Protein AF-A0AAE9HUV1-F1 (afdb_monomer)

Foldseek 3Di:
DPDQQWEWEWEDDPFKIWIDTGHLVVLVVCLVVLHFCSVVTDIDTDPDPVVVVVVVVVSLVVCQVRVHWYKYFYDAPDSVLRSLLSVLVSVVSVVLVVLDADPPVVLVVLLVSCVVSVIQTCGNLVCCVDSRNVNSCSSPVVVVVCSVPPDDDD

Organism: NCBI:txid1121352

Structure (mmCIF, N/CA/C/O backbone):
data_AF-A0AAE9HUV1-F1
#
_entry.id   AF-A0AAE9HUV1-F1
#
loop_
_atom_site.group_PDB
_atom_site.id
_atom_site.type_symbol
_atom_site.label_atom_id
_atom_site.label_alt_id
_atom_site.label_comp_id
_atom_site.label_asym_id
_atom_site.label_entity_id
_atom_site.label_seq_id
_atom_site.pdbx_PDB_ins_code
_atom_site.Cartn_x
_atom_site.Cartn_y
_atom_site.Cartn_z
_atom_site.occupancy
_atom_site.B_iso_or_equiv
_atom_site.auth_seq_id
_atom_site.auth_comp_id
_atom_site.auth_asym_id
_atom_site.auth_atom_id
_atom_site.pdbx_PDB_model_num
ATOM 1 N N . MET A 1 1 ? -13.378 -18.782 11.118 1.00 41.75 1 MET A N 1
ATOM 2 C CA . MET A 1 1 ? -12.502 -17.623 11.400 1.00 41.75 1 MET A CA 1
ATOM 3 C C . MET A 1 1 ? -12.580 -16.676 10.215 1.00 41.75 1 MET A C 1
ATOM 5 O O . MET A 1 1 ? -12.329 -17.123 9.104 1.00 41.75 1 MET A O 1
ATOM 9 N N . ASN A 1 2 ? -12.966 -15.414 10.414 1.00 53.72 2 ASN A N 1
ATOM 10 C CA . ASN A 1 2 ? -12.896 -14.424 9.335 1.00 53.72 2 ASN A CA 1
ATOM 11 C C . ASN A 1 2 ? -11.419 -14.118 9.075 1.00 53.72 2 ASN A C 1
ATOM 13 O O . ASN A 1 2 ? -10.769 -13.496 9.911 1.00 53.72 2 ASN A O 1
ATOM 17 N N . LYS A 1 3 ? -10.881 -14.605 7.954 1.00 82.62 3 LYS A N 1
ATOM 18 C CA . LYS A 1 3 ? -9.507 -14.311 7.542 1.00 82.62 3 LYS A CA 1
ATOM 19 C C . LYS A 1 3 ? -9.408 -12.810 7.251 1.00 82.62 3 LYS A C 1
ATOM 21 O O . LYS A 1 3 ? -10.245 -12.271 6.527 1.00 82.62 3 LYS A O 1
ATOM 26 N N . LEU A 1 4 ? -8.434 -12.133 7.858 1.00 91.56 4 LEU A N 1
ATOM 27 C CA . LEU A 1 4 ? -8.180 -10.720 7.580 1.00 91.56 4 LEU A CA 1
ATOM 28 C C . LEU A 1 4 ? -7.720 -10.559 6.117 1.00 91.56 4 LEU A C 1
ATOM 30 O O . LEU A 1 4 ? -7.029 -11.447 5.609 1.00 91.56 4 LEU A O 1
ATOM 34 N N . PRO A 1 5 ? -8.111 -9.474 5.422 1.00 94.19 5 PRO A N 1
ATOM 35 C CA . PRO A 1 5 ? -7.700 -9.254 4.039 1.00 94.19 5 PRO A CA 1
ATOM 36 C C . PRO A 1 5 ? -6.177 -9.070 3.963 1.00 94.19 5 PRO A C 1
ATOM 38 O O . PRO A 1 5 ? -5.631 -8.328 4.778 1.00 94.19 5 PRO A O 1
ATOM 41 N N . PRO A 1 6 ? -5.469 -9.692 3.012 1.00 96.44 6 PRO A N 1
ATOM 42 C CA . PRO A 1 6 ? -4.030 -9.490 2.875 1.00 96.44 6 PRO A CA 1
ATOM 43 C C . PRO A 1 6 ? -3.698 -8.046 2.467 1.00 96.44 6 PRO A C 1
ATOM 45 O O . PRO A 1 6 ? -4.567 -7.281 2.044 1.00 96.44 6 PRO A O 1
ATOM 48 N N . ILE A 1 7 ? -2.428 -7.674 2.588 1.00 97.69 7 ILE A N 1
ATOM 49 C CA . ILE A 1 7 ? -1.884 -6.389 2.152 1.00 97.69 7 ILE A CA 1
ATOM 50 C C . ILE A 1 7 ? -1.193 -6.604 0.810 1.00 97.69 7 ILE A C 1
ATOM 52 O O . ILE A 1 7 ? -0.269 -7.408 0.708 1.00 97.69 7 ILE A O 1
ATOM 56 N N . ALA A 1 8 ? -1.623 -5.870 -0.211 1.00 97.69 8 ALA A N 1
ATOM 57 C CA . ALA A 1 8 ? -0.873 -5.727 -1.448 1.00 97.69 8 ALA A CA 1
ATOM 58 C C . ALA A 1 8 ? -0.102 -4.403 -1.396 1.00 97.69 8 ALA A C 1
ATOM 60 O O . ALA A 1 8 ? -0.700 -3.341 -1.218 1.00 97.69 8 ALA A O 1
ATOM 61 N N . LEU A 1 9 ? 1.216 -4.468 -1.541 1.00 97.62 9 LEU A N 1
ATOM 62 C CA . LEU A 1 9 ? 2.090 -3.308 -1.662 1.00 97.62 9 LEU A CA 1
ATOM 63 C C . LEU A 1 9 ? 2.583 -3.198 -3.093 1.00 97.62 9 LEU A C 1
ATOM 65 O O . LEU A 1 9 ? 2.933 -4.204 -3.715 1.00 97.62 9 LEU A O 1
ATOM 69 N N . MET A 1 10 ? 2.654 -1.970 -3.583 1.00 97.25 10 MET A N 1
ATOM 70 C CA . MET A 1 10 ? 3.377 -1.660 -4.803 1.00 97.25 10 MET A CA 1
ATOM 71 C C . MET A 1 10 ? 4.164 -0.370 -4.665 1.00 97.25 10 MET A C 1
ATOM 73 O O . MET A 1 10 ? 3.778 0.529 -3.921 1.00 97.25 10 MET A O 1
ATOM 77 N N . SER A 1 11 ? 5.263 -0.286 -5.396 1.00 96.38 11 SER A N 1
ATOM 78 C CA . SER A 1 11 ? 6.085 0.913 -5.502 1.00 96.38 11 SER A CA 1
ATOM 79 C C . SER A 1 11 ? 6.809 0.903 -6.837 1.00 96.38 11 SER A C 1
ATOM 81 O O . SER A 1 11 ? 7.008 -0.162 -7.426 1.00 96.38 11 SER A O 1
ATOM 83 N N . ARG A 1 12 ? 7.217 2.079 -7.304 1.00 94.00 12 ARG A N 1
ATOM 84 C CA . ARG A 1 12 ? 8.084 2.218 -8.470 1.00 94.00 12 ARG A CA 1
ATOM 85 C C . ARG A 1 12 ? 9.266 3.116 -8.147 1.00 94.00 12 ARG A C 1
ATOM 87 O O . ARG A 1 12 ? 9.082 4.192 -7.576 1.00 94.00 12 ARG A O 1
ATOM 94 N N . ASP A 1 13 ? 10.453 2.690 -8.552 1.00 92.69 13 ASP A N 1
ATOM 95 C CA . ASP A 1 13 ? 11.611 3.566 -8.729 1.00 92.69 13 ASP A CA 1
ATOM 96 C C . ASP A 1 13 ? 11.842 3.811 -10.232 1.00 92.69 13 ASP A C 1
ATOM 98 O O . ASP A 1 13 ? 11.001 3.460 -11.061 1.00 92.69 13 ASP A O 1
ATOM 102 N N . ASP A 1 14 ? 12.943 4.469 -10.593 1.00 89.56 14 ASP A N 1
ATOM 103 C CA . ASP A 1 14 ? 13.210 4.858 -11.984 1.00 89.56 14 ASP A CA 1
ATOM 104 C C . ASP A 1 14 ? 13.436 3.668 -12.925 1.00 89.56 14 ASP A C 1
ATOM 106 O O . ASP A 1 14 ? 13.379 3.817 -14.142 1.00 89.56 14 ASP A O 1
ATOM 110 N N . THR A 1 15 ? 13.707 2.485 -12.376 1.00 92.75 15 THR A N 1
ATOM 111 C CA . THR A 1 15 ? 14.088 1.288 -13.132 1.00 92.75 15 THR A CA 1
ATOM 112 C C . THR A 1 15 ? 13.145 0.111 -12.882 1.00 92.75 15 THR A C 1
ATOM 114 O O . THR A 1 15 ? 12.942 -0.725 -13.767 1.00 92.75 15 THR A O 1
ATOM 117 N N . HIS A 1 16 ? 12.560 0.020 -11.691 1.00 95.94 16 HIS A N 1
ATOM 118 C CA . HIS A 1 16 ? 11.849 -1.152 -11.210 1.00 95.94 16 HIS A CA 1
ATOM 119 C C . HIS A 1 16 ? 10.453 -0.827 -10.696 1.00 95.94 16 HIS A C 1
ATOM 121 O O . HIS A 1 16 ? 10.205 0.169 -10.020 1.00 95.94 16 HIS A O 1
ATOM 127 N N . PHE A 1 17 ? 9.558 -1.774 -10.951 1.00 96.56 17 PHE A N 1
ATOM 128 C CA . PHE A 1 17 ? 8.250 -1.886 -10.335 1.00 96.56 17 PHE A CA 1
ATOM 129 C C . PHE A 1 17 ? 8.285 -3.032 -9.320 1.00 96.56 17 PHE A C 1
ATOM 131 O O . PHE A 1 17 ? 8.600 -4.172 -9.678 1.00 96.56 17 PHE A O 1
ATOM 138 N N . TYR A 1 18 ? 7.961 -2.739 -8.068 1.00 97.44 18 TYR A N 1
ATOM 139 C CA . TYR A 1 18 ? 7.965 -3.691 -6.962 1.00 97.44 18 TYR A CA 1
ATOM 140 C C . TYR A 1 18 ? 6.540 -4.045 -6.575 1.00 97.44 18 TYR A C 1
ATOM 142 O O . TYR A 1 18 ? 5.698 -3.159 -6.432 1.00 97.44 18 TYR A O 1
ATOM 150 N N . VAL A 1 19 ? 6.281 -5.334 -6.358 1.00 97.19 19 VAL A N 1
ATOM 151 C CA . VAL A 1 19 ? 4.982 -5.832 -5.891 1.00 97.19 19 VAL A CA 1
ATOM 152 C C . VAL A 1 19 ? 5.180 -6.856 -4.792 1.00 97.19 19 VAL A C 1
ATOM 154 O O . VAL A 1 19 ? 6.017 -7.752 -4.906 1.00 97.19 19 VAL A O 1
ATOM 157 N N . LEU A 1 20 ? 4.374 -6.758 -3.741 1.00 97.25 20 LEU A N 1
ATOM 158 C CA . LEU A 1 20 ? 4.359 -7.725 -2.657 1.00 97.25 20 LEU A CA 1
ATOM 159 C C . LEU A 1 20 ? 2.929 -8.003 -2.198 1.00 97.25 20 LEU A C 1
ATOM 161 O O . LEU A 1 20 ? 2.143 -7.078 -2.019 1.00 97.25 20 LEU A O 1
ATOM 165 N N . LEU A 1 21 ? 2.614 -9.273 -1.952 1.00 97.44 21 LEU A N 1
ATOM 166 C CA . LEU A 1 21 ? 1.433 -9.684 -1.199 1.00 97.44 21 LEU A CA 1
ATOM 167 C C . LEU A 1 21 ? 1.906 -10.223 0.153 1.00 97.44 21 LEU A C 1
ATOM 169 O O . LEU A 1 21 ? 2.744 -11.120 0.195 1.00 97.44 21 LEU A O 1
ATOM 173 N N . THR A 1 22 ? 1.399 -9.665 1.246 1.00 97.06 22 THR A N 1
ATOM 174 C CA . THR A 1 22 ? 1.845 -9.995 2.604 1.00 97.06 22 THR A CA 1
ATOM 175 C C . THR A 1 22 ? 0.693 -9.892 3.605 1.00 97.06 22 THR A C 1
ATOM 177 O O . THR A 1 22 ? -0.428 -9.515 3.254 1.00 97.06 22 THR A O 1
ATOM 180 N N . ASP A 1 23 ? 0.957 -10.228 4.860 1.00 95.81 23 ASP A N 1
ATOM 181 C CA . ASP A 1 23 ? 0.093 -9.918 5.993 1.00 95.81 23 ASP A CA 1
ATOM 182 C C . ASP A 1 23 ? 0.701 -8.807 6.863 1.00 95.81 23 ASP A C 1
ATOM 184 O O . ASP A 1 23 ? 1.848 -8.379 6.689 1.00 95.81 23 ASP A O 1
ATOM 188 N N . LYS A 1 24 ? -0.112 -8.286 7.785 1.00 94.44 24 LYS A N 1
ATOM 189 C CA . LYS A 1 24 ? 0.297 -7.198 8.678 1.00 94.44 24 LYS A CA 1
ATOM 190 C C . LYS A 1 24 ? 1.446 -7.617 9.599 1.00 94.44 24 LYS A C 1
ATOM 192 O O . LYS A 1 24 ? 2.325 -6.800 9.868 1.00 94.44 24 LYS A O 1
ATOM 197 N N . ASP A 1 25 ? 1.440 -8.858 10.077 1.00 94.81 25 ASP A N 1
ATOM 198 C CA . ASP A 1 25 ? 2.416 -9.343 11.054 1.00 94.81 25 ASP A CA 1
ATOM 199 C C . ASP A 1 25 ? 3.810 -9.443 10.427 1.00 94.81 25 ASP A C 1
ATOM 201 O O . ASP A 1 25 ? 4.784 -8.959 10.999 1.00 94.81 25 ASP A O 1
ATOM 205 N N . SER A 1 26 ? 3.889 -9.943 9.195 1.00 95.50 26 SER A N 1
ATOM 206 C CA . SER A 1 26 ? 5.110 -9.985 8.393 1.00 95.50 26 SER A CA 1
ATOM 207 C C . SER A 1 26 ? 5.642 -8.578 8.105 1.00 95.50 26 SER A C 1
ATOM 209 O O . SER A 1 26 ? 6.834 -8.317 8.270 1.00 95.50 26 SER A O 1
ATOM 211 N N . LEU A 1 27 ? 4.762 -7.635 7.735 1.00 94.44 27 LEU A N 1
ATOM 212 C CA . LEU A 1 27 ? 5.154 -6.239 7.506 1.00 94.44 27 LEU A CA 1
ATOM 213 C C . LEU A 1 27 ? 5.706 -5.583 8.780 1.00 94.44 27 LEU A C 1
ATOM 215 O O . LEU A 1 27 ? 6.713 -4.875 8.732 1.00 94.44 27 LEU A O 1
ATOM 219 N N . LYS A 1 28 ? 5.070 -5.853 9.924 1.00 93.88 28 LYS A N 1
ATOM 220 C CA . LYS A 1 28 ? 5.503 -5.373 11.236 1.00 93.88 28 LYS A CA 1
ATOM 221 C C . LYS A 1 28 ? 6.854 -5.968 11.637 1.00 93.88 28 LYS A C 1
ATOM 223 O O . LYS A 1 28 ? 7.726 -5.221 12.065 1.00 93.88 28 LYS A O 1
ATOM 228 N N . GLN A 1 29 ? 7.062 -7.266 11.428 1.00 94.50 29 GLN A N 1
ATOM 229 C CA . GLN A 1 29 ? 8.334 -7.931 11.709 1.00 94.50 29 GLN A CA 1
ATOM 230 C C . GLN A 1 29 ? 9.486 -7.347 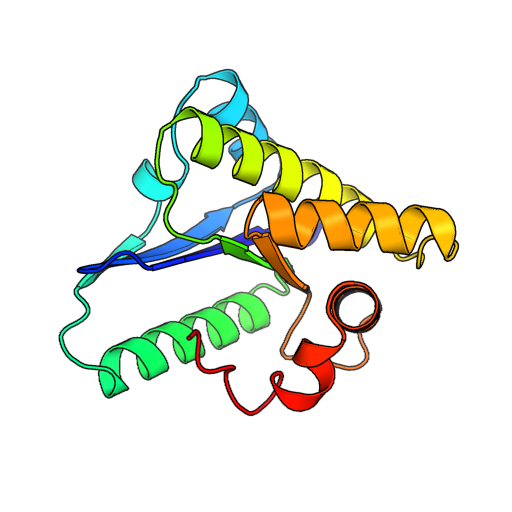10.878 1.00 94.50 29 GLN A C 1
ATOM 232 O O . GLN A 1 29 ? 10.599 -7.167 11.378 1.00 94.50 29 GLN A O 1
ATOM 237 N N . TRP A 1 30 ? 9.244 -7.027 9.605 1.00 93.75 30 TRP A N 1
ATOM 238 C CA . TRP A 1 30 ? 10.248 -6.367 8.771 1.00 93.75 30 TRP A CA 1
ATOM 239 C C . TRP A 1 30 ? 10.572 -4.960 9.272 1.00 93.75 30 TRP A C 1
ATOM 241 O O . TRP A 1 30 ? 11.747 -4.630 9.397 1.00 93.75 30 TRP A O 1
ATOM 251 N N . PHE A 1 31 ? 9.558 -4.180 9.657 1.00 91.88 31 PHE A N 1
ATOM 252 C CA . PHE A 1 31 ? 9.765 -2.866 10.272 1.00 91.88 31 PHE A CA 1
ATOM 253 C C . PHE A 1 31 ? 10.604 -2.964 11.558 1.00 91.88 31 PHE A C 1
ATOM 255 O O . PHE A 1 31 ? 11.604 -2.267 11.691 1.00 91.88 31 PHE A O 1
ATOM 262 N N . GLU A 1 32 ? 10.255 -3.876 12.469 1.00 92.19 32 GLU A N 1
ATOM 263 C CA . GLU A 1 32 ? 10.965 -4.068 13.745 1.00 92.19 32 GLU A CA 1
ATOM 264 C C . GLU A 1 32 ? 12.406 -4.571 13.570 1.00 92.19 32 GLU A C 1
ATOM 266 O O . GLU A 1 32 ? 13.258 -4.305 14.414 1.00 92.19 32 GLU A O 1
ATOM 271 N N . SER A 1 33 ? 12.698 -5.267 12.469 1.00 92.25 33 SER A N 1
ATOM 272 C CA . SER A 1 33 ? 14.055 -5.715 12.127 1.00 92.25 33 SER A CA 1
ATOM 273 C C . SER A 1 33 ? 14.838 -4.724 11.258 1.00 92.25 33 SER A C 1
ATOM 275 O O . SER A 1 33 ? 15.974 -5.016 10.887 1.00 92.25 33 SER A O 1
ATOM 277 N N . GLY A 1 34 ? 14.252 -3.573 10.902 1.00 91.25 34 GLY A N 1
ATOM 278 C CA . GLY A 1 34 ? 14.862 -2.597 9.992 1.00 91.25 34 GLY A CA 1
ATOM 279 C C . GLY A 1 34 ? 14.994 -3.093 8.547 1.00 91.25 34 GLY A C 1
ATOM 280 O O . GLY A 1 34 ? 15.702 -2.490 7.740 1.00 91.25 34 GLY A O 1
ATOM 281 N N . ARG A 1 35 ? 14.336 -4.204 8.196 1.00 93.06 35 ARG A N 1
ATOM 282 C CA . ARG A 1 35 ? 14.378 -4.778 6.852 1.00 93.06 35 ARG A CA 1
ATOM 283 C C . ARG A 1 35 ? 13.316 -4.125 5.977 1.00 93.06 35 ARG A C 1
ATOM 285 O O . ARG A 1 35 ? 12.137 -4.114 6.308 1.00 93.06 35 ARG A O 1
ATOM 292 N N . LEU A 1 36 ? 13.725 -3.660 4.803 1.00 93.12 36 LEU A N 1
ATOM 293 C CA . LEU A 1 36 ? 12.800 -3.105 3.820 1.00 93.12 36 LEU A CA 1
ATOM 294 C C . LEU A 1 36 ? 11.965 -4.197 3.143 1.00 93.12 36 LEU A C 1
ATOM 296 O O . LEU A 1 36 ? 12.481 -5.259 2.779 1.00 93.12 36 LEU A O 1
ATOM 300 N N . TRP A 1 37 ? 10.677 -3.919 2.926 1.00 94.19 37 TRP A N 1
ATOM 301 C CA . TRP A 1 37 ? 9.755 -4.860 2.282 1.00 94.19 37 TRP A CA 1
ATOM 302 C C . TRP A 1 37 ? 10.126 -5.141 0.817 1.00 94.19 37 TRP A C 1
ATOM 304 O O . TRP A 1 37 ? 9.839 -6.228 0.313 1.00 94.19 37 TRP A O 1
ATOM 314 N N . GLN A 1 38 ? 10.816 -4.209 0.145 1.00 93.19 38 GLN A N 1
ATOM 315 C CA . GLN A 1 38 ? 11.285 -4.369 -1.233 1.00 93.19 38 GLN A CA 1
ATOM 316 C C . GLN A 1 38 ? 12.206 -5.592 -1.385 1.00 93.19 38 GLN A C 1
ATOM 318 O O . GLN A 1 38 ? 12.142 -6.274 -2.406 1.00 93.19 38 GLN A O 1
ATOM 323 N N . TYR A 1 39 ? 12.977 -5.957 -0.352 1.00 92.38 39 TYR A N 1
ATOM 324 C CA . TYR A 1 39 ? 13.824 -7.160 -0.362 1.00 92.38 39 TYR A CA 1
ATOM 325 C C . TYR A 1 39 ? 13.048 -8.481 -0.364 1.00 92.38 39 TYR A C 1
ATOM 327 O O . TYR A 1 39 ? 13.641 -9.539 -0.569 1.00 92.38 39 TYR A O 1
ATOM 335 N N . SER A 1 40 ? 11.751 -8.440 -0.075 1.00 93.69 40 SER A N 1
ATOM 336 C CA . SER A 1 40 ? 10.855 -9.599 -0.126 1.00 93.69 40 SER A CA 1
ATOM 337 C C . SER A 1 40 ? 9.902 -9.526 -1.323 1.00 93.69 40 SER A C 1
ATOM 339 O O . SER A 1 40 ? 9.089 -10.427 -1.513 1.00 93.69 40 SER A O 1
ATOM 341 N N . SER A 1 41 ? 9.974 -8.450 -2.112 1.00 95.12 41 SER A N 1
ATOM 342 C CA . SER A 1 41 ? 9.054 -8.167 -3.211 1.00 95.12 41 SER A CA 1
ATOM 343 C C . SER A 1 41 ? 9.502 -8.795 -4.530 1.00 95.12 41 SER A C 1
ATOM 345 O O . SER A 1 41 ? 10.675 -9.109 -4.740 1.00 95.12 41 SER A O 1
ATOM 347 N N . VAL A 1 42 ? 8.555 -8.941 -5.454 1.00 95.81 42 VAL A N 1
ATOM 348 C CA . VAL A 1 42 ? 8.861 -9.228 -6.854 1.00 95.81 42 VAL A CA 1
ATOM 349 C C . VAL A 1 42 ? 9.198 -7.909 -7.542 1.00 95.81 42 VAL A C 1
ATOM 351 O O . VAL A 1 42 ? 8.329 -7.049 -7.676 1.00 95.81 42 VAL A O 1
ATOM 354 N N . ALA A 1 43 ? 10.438 -7.773 -8.013 1.00 95.75 43 ALA A N 1
ATOM 355 C CA . ALA A 1 43 ? 10.888 -6.635 -8.809 1.00 95.75 43 ALA A CA 1
ATOM 356 C C . ALA A 1 43 ? 10.796 -6.941 -10.314 1.00 95.75 43 ALA A C 1
ATOM 358 O O . ALA A 1 43 ? 11.199 -8.013 -10.780 1.00 95.75 43 ALA A O 1
ATOM 359 N N . LYS A 1 44 ? 10.268 -5.997 -11.095 1.00 95.81 44 LYS A N 1
ATOM 360 C CA . LYS A 1 44 ? 10.170 -6.074 -12.559 1.00 95.81 44 LYS A CA 1
ATOM 361 C C . LYS A 1 44 ? 10.772 -4.823 -13.184 1.00 95.81 44 LYS A C 1
ATOM 363 O O . LYS A 1 44 ? 10.419 -3.721 -12.792 1.00 95.81 44 LYS A O 1
ATOM 368 N N . LEU A 1 45 ? 11.635 -4.997 -14.183 1.00 95.69 45 LEU A N 1
ATOM 369 C CA . LEU A 1 45 ? 12.191 -3.881 -14.952 1.00 95.69 45 LEU A CA 1
ATOM 370 C C . LEU A 1 45 ? 11.098 -3.154 -15.743 1.00 95.69 45 LEU A C 1
ATOM 372 O O . LEU A 1 45 ? 10.309 -3.805 -16.441 1.00 95.69 45 LEU A O 1
ATOM 376 N N . ILE A 1 46 ? 11.113 -1.825 -15.681 1.00 94.25 46 ILE A N 1
ATOM 377 C CA . ILE A 1 46 ? 10.268 -0.930 -16.470 1.00 94.25 46 ILE A CA 1
ATOM 378 C C . ILE A 1 46 ? 11.038 -0.545 -17.736 1.00 94.25 46 ILE A C 1
ATOM 380 O O . ILE A 1 46 ? 12.071 0.111 -17.673 1.00 94.25 46 ILE A O 1
ATOM 384 N N . LYS A 1 47 ? 10.556 -0.982 -18.902 1.00 94.38 47 LYS A N 1
ATOM 385 C CA . LYS A 1 47 ? 11.171 -0.677 -20.208 1.00 94.38 47 LYS A CA 1
ATOM 386 C C . LYS A 1 47 ? 10.389 0.362 -21.008 1.00 94.38 47 LYS A C 1
ATOM 388 O O . LYS A 1 47 ? 10.894 0.872 -22.001 1.00 94.38 47 LYS A O 1
ATOM 393 N N . SER A 1 48 ? 9.142 0.621 -20.624 1.00 94.06 48 SER A N 1
ATOM 394 C CA . SER A 1 48 ? 8.265 1.610 -21.249 1.00 94.06 48 SER A CA 1
ATOM 395 C C . SER A 1 48 ? 7.065 1.913 -20.352 1.00 94.06 48 SER A C 1
ATOM 397 O O . SER A 1 48 ? 6.671 1.081 -19.531 1.00 94.06 48 SER A O 1
ATOM 399 N N . GLU A 1 49 ? 6.426 3.060 -20.578 1.00 90.62 49 GLU A N 1
ATOM 400 C CA . GLU A 1 49 ? 5.184 3.449 -19.892 1.00 90.62 49 GLU A CA 1
ATOM 401 C C . GLU A 1 49 ? 4.059 2.421 -20.098 1.00 90.62 49 GLU A C 1
ATOM 403 O O . GLU A 1 49 ? 3.312 2.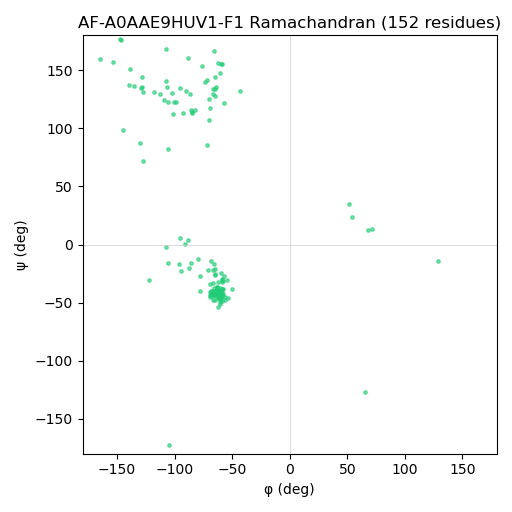088 -19.180 1.00 90.62 49 GLU A O 1
ATOM 408 N N . ALA A 1 50 ? 3.952 1.851 -21.305 1.00 91.69 50 ALA A N 1
ATOM 409 C CA . ALA A 1 50 ? 2.954 0.823 -21.601 1.00 91.69 50 ALA A CA 1
ATOM 410 C C . ALA A 1 50 ? 3.173 -0.447 -20.761 1.00 91.69 50 ALA A C 1
ATOM 412 O O . ALA A 1 50 ? 2.210 -1.074 -20.311 1.00 91.69 50 ALA A O 1
ATOM 413 N N . GLN A 1 51 ? 4.435 -0.823 -20.526 1.00 93.00 51 GLN A N 1
ATOM 414 C CA . GLN A 1 51 ? 4.765 -1.952 -19.663 1.00 93.00 51 GLN A CA 1
ATOM 415 C C . GLN A 1 51 ? 4.449 -1.637 -18.199 1.00 93.00 51 GLN A C 1
ATOM 417 O O . GLN A 1 51 ? 3.865 -2.481 -17.522 1.00 93.00 51 GLN A O 1
ATOM 422 N N . GLU A 1 52 ? 4.795 -0.442 -17.721 1.00 92.00 52 GLU A N 1
ATOM 423 C CA . GLU A 1 52 ? 4.468 0.007 -16.364 1.00 92.00 52 GLU A CA 1
ATOM 424 C C . GLU A 1 52 ? 2.959 -0.052 -16.109 1.00 92.00 52 GLU A C 1
ATOM 426 O O . GLU A 1 52 ? 2.509 -0.660 -15.138 1.00 92.00 52 GLU A O 1
ATOM 431 N N . GLN A 1 53 ? 2.157 0.467 -17.040 1.00 91.31 53 GLN A N 1
ATOM 432 C CA . GLN A 1 53 ? 0.701 0.392 -16.956 1.00 91.31 53 GLN A CA 1
ATOM 433 C C . GLN A 1 53 ? 0.196 -1.060 -16.928 1.00 91.31 53 GLN A C 1
ATOM 435 O O . GLN A 1 53 ? -0.759 -1.380 -16.212 1.00 91.31 53 GLN A O 1
ATOM 440 N N . GLY A 1 54 ? 0.834 -1.953 -17.690 1.00 93.19 54 GLY A N 1
ATOM 441 C CA . GLY A 1 54 ? 0.561 -3.387 -17.651 1.00 93.19 54 GLY A CA 1
ATOM 442 C C . GLY A 1 54 ? 0.846 -4.004 -16.279 1.00 93.19 54 GLY A C 1
ATOM 443 O O . GLY A 1 54 ? 0.007 -4.739 -15.759 1.00 93.19 54 GLY A O 1
ATOM 444 N N . LEU A 1 55 ? 1.983 -3.668 -15.664 1.00 94.00 55 LEU A N 1
ATOM 445 C CA . LEU A 1 55 ? 2.374 -4.127 -14.324 1.00 94.00 55 LEU A CA 1
ATOM 446 C C . LEU A 1 55 ? 1.427 -3.592 -13.240 1.00 94.00 55 LEU A C 1
ATOM 448 O O . LEU A 1 55 ? 1.009 -4.337 -12.349 1.00 94.00 55 LEU A O 1
ATOM 452 N N . PHE A 1 56 ? 1.005 -2.335 -13.359 1.00 93.12 56 PHE A N 1
ATOM 453 C CA . PHE A 1 56 ? -0.007 -1.747 -12.489 1.00 93.12 56 PHE A CA 1
ATOM 454 C C . PHE A 1 56 ? -1.341 -2.500 -12.587 1.00 93.12 56 PHE A C 1
ATOM 456 O O . PHE A 1 56 ? -1.898 -2.923 -11.574 1.00 93.12 56 PHE A O 1
ATOM 463 N N . ASN A 1 57 ? -1.833 -2.754 -13.803 1.00 91.62 57 ASN A N 1
ATOM 464 C CA . ASN A 1 57 ? -3.079 -3.498 -14.014 1.00 91.62 57 ASN A CA 1
ATOM 465 C C . ASN A 1 57 ? -2.992 -4.942 -13.497 1.00 91.62 57 ASN A C 1
ATOM 467 O O . ASN A 1 57 ? -3.952 -5.446 -12.913 1.00 91.62 57 ASN A O 1
ATOM 471 N N . GLN A 1 58 ? -1.841 -5.599 -13.657 1.00 92.75 58 GLN A N 1
ATOM 472 C CA . GLN A 1 58 ? -1.590 -6.921 -13.074 1.00 92.75 58 GLN A CA 1
ATOM 473 C C . GLN A 1 58 ? -1.640 -6.880 -11.544 1.00 92.75 58 GLN A C 1
ATOM 475 O O . GLN A 1 58 ? -2.214 -7.773 -10.924 1.00 92.75 58 GLN A O 1
ATOM 480 N N . THR A 1 59 ? -1.110 -5.822 -10.932 1.00 94.44 59 THR A N 1
ATOM 481 C CA . THR A 1 59 ? -1.161 -5.626 -9.479 1.00 94.44 59 THR A CA 1
ATOM 482 C C . THR A 1 59 ? -2.593 -5.425 -8.987 1.00 94.44 59 THR A C 1
ATOM 484 O O . THR A 1 59 ? -2.990 -6.029 -7.991 1.00 94.44 59 THR A O 1
ATOM 487 N N . LEU A 1 60 ? -3.405 -4.645 -9.710 1.00 92.81 60 LEU A N 1
ATOM 488 C CA . LEU A 1 60 ? -4.837 -4.507 -9.423 1.00 92.81 60 LEU A CA 1
ATOM 489 C C . LEU A 1 60 ? -5.564 -5.855 -9.511 1.00 92.81 60 LEU A C 1
ATOM 491 O O . LEU A 1 60 ? -6.340 -6.193 -8.617 1.00 92.81 60 LEU A O 1
ATOM 495 N N . ALA A 1 61 ? -5.291 -6.637 -10.558 1.00 91.88 61 ALA A N 1
ATOM 496 C CA . ALA A 1 61 ? -5.880 -7.960 -10.742 1.00 91.88 61 ALA A CA 1
ATOM 497 C C . ALA A 1 61 ? -5.464 -8.936 -9.629 1.00 91.88 61 ALA A C 1
ATOM 499 O O . ALA A 1 61 ? -6.308 -9.664 -9.109 1.00 91.88 61 ALA A O 1
ATOM 500 N N . MET A 1 62 ? -4.196 -8.911 -9.209 1.00 94.38 62 MET A N 1
ATOM 501 C CA . MET A 1 62 ? -3.703 -9.681 -8.065 1.00 94.38 62 MET A CA 1
ATOM 502 C C . MET A 1 62 ? -4.428 -9.272 -6.777 1.00 94.38 62 MET A C 1
ATOM 504 O O . MET A 1 62 ? -4.972 -10.127 -6.080 1.00 94.38 62 MET A O 1
ATOM 508 N N . ALA A 1 63 ? -4.487 -7.973 -6.470 1.00 94.44 63 ALA A N 1
ATOM 509 C CA . ALA A 1 63 ? -5.176 -7.478 -5.282 1.00 94.44 63 ALA A CA 1
ATOM 510 C C . ALA A 1 63 ? -6.660 -7.876 -5.281 1.00 94.44 63 ALA A C 1
ATOM 512 O O . ALA A 1 63 ? -7.196 -8.257 -4.243 1.00 94.44 63 ALA A O 1
ATOM 513 N N . HIS A 1 64 ? -7.312 -7.854 -6.446 1.00 92.69 64 HIS A N 1
ATOM 514 C CA . HIS A 1 64 ? -8.678 -8.337 -6.599 1.00 92.69 64 HIS A CA 1
ATOM 515 C C . HIS A 1 64 ? -8.808 -9.842 -6.347 1.00 92.69 64 HIS A C 1
ATOM 517 O O . HIS A 1 64 ? -9.689 -10.249 -5.597 1.00 92.69 64 HIS A O 1
ATOM 523 N N . HIS A 1 65 ? -7.934 -10.657 -6.941 1.00 93.62 65 HIS A N 1
ATOM 524 C CA . HIS A 1 65 ? -7.968 -12.113 -6.811 1.00 93.62 65 HIS A CA 1
ATOM 525 C C . HIS A 1 65 ? -7.836 -12.574 -5.351 1.00 93.62 65 HIS A C 1
ATOM 527 O O . HIS A 1 65 ? -8.517 -13.507 -4.935 1.00 93.62 65 HIS A O 1
ATOM 533 N N . TYR A 1 66 ? -6.999 -11.893 -4.565 1.00 94.12 66 TYR A N 1
ATOM 534 C CA . TYR A 1 66 ? -6.758 -12.218 -3.156 1.00 94.12 66 TYR A CA 1
ATOM 535 C C . TYR A 1 66 ? -7.609 -11.414 -2.164 1.00 94.12 66 TYR A C 1
ATOM 537 O O . TYR A 1 66 ? -7.389 -11.520 -0.957 1.00 94.12 66 TYR A O 1
ATOM 545 N N . ASP A 1 67 ? -8.553 -10.595 -2.640 1.00 92.81 67 ASP A N 1
ATOM 546 C CA . ASP A 1 67 ? -9.329 -9.667 -1.807 1.00 92.81 67 ASP A CA 1
ATOM 547 C C . ASP A 1 67 ? -8.457 -8.771 -0.901 1.00 92.81 67 ASP A C 1
ATOM 549 O O . ASP A 1 67 ? -8.836 -8.406 0.218 1.00 92.81 67 ASP A O 1
ATOM 553 N N . ALA A 1 68 ? -7.286 -8.386 -1.406 1.00 95.69 68 ALA A N 1
ATOM 554 C CA . ALA A 1 68 ? -6.279 -7.623 -0.686 1.00 95.69 68 ALA A CA 1
ATOM 555 C C . ALA A 1 68 ? -6.639 -6.137 -0.553 1.00 95.69 68 ALA A C 1
ATOM 557 O O . ALA A 1 68 ? -7.320 -5.557 -1.403 1.00 95.69 68 ALA A O 1
ATOM 558 N N . LEU A 1 69 ? -6.112 -5.505 0.495 1.00 96.94 69 LEU A N 1
ATOM 559 C CA . LEU A 1 69 ? -6.030 -4.054 0.602 1.00 96.94 69 LEU A CA 1
ATOM 560 C C . LEU A 1 69 ? -4.757 -3.576 -0.095 1.00 96.94 69 LEU A C 1
ATOM 562 O O . LEU A 1 69 ? -3.655 -3.924 0.324 1.00 96.94 69 LEU A O 1
ATOM 566 N N . LEU A 1 70 ? -4.919 -2.798 -1.162 1.00 97.38 70 LEU A N 1
ATOM 567 C CA . LEU A 1 70 ? -3.819 -2.277 -1.964 1.00 97.38 70 LEU A CA 1
ATOM 568 C C . LEU A 1 70 ? -3.337 -0.921 -1.442 1.00 97.38 70 LEU A C 1
ATOM 570 O O . LEU A 1 70 ? -4.134 0.005 -1.260 1.00 97.38 70 LEU A O 1
ATOM 574 N N . PHE A 1 71 ? -2.022 -0.797 -1.294 1.00 97.50 71 PHE A N 1
ATOM 575 C CA . PHE A 1 71 ? -1.320 0.438 -0.970 1.00 97.50 71 PHE A CA 1
ATOM 576 C C . PHE A 1 71 ? -0.196 0.670 -1.980 1.00 97.50 71 PHE A C 1
ATOM 578 O O . PHE A 1 71 ? 0.553 -0.247 -2.317 1.00 97.50 71 PHE A O 1
ATOM 585 N N . HIS A 1 72 ? -0.081 1.906 -2.453 1.00 96.62 72 HIS A N 1
ATOM 586 C CA . HIS A 1 72 ? 1.050 2.365 -3.250 1.00 96.62 72 HIS A CA 1
ATOM 587 C C . HIS A 1 72 ? 1.979 3.195 -2.374 1.00 96.62 72 HIS A C 1
ATOM 589 O O . HIS A 1 72 ? 1.513 4.087 -1.670 1.00 96.62 72 HIS A O 1
ATOM 595 N N . LEU A 1 73 ? 3.269 2.888 -2.409 1.00 96.75 73 LEU A N 1
ATOM 596 C CA . LEU A 1 73 ? 4.310 3.589 -1.672 1.00 96.75 73 LEU A CA 1
ATOM 597 C C . LEU A 1 73 ? 5.205 4.306 -2.682 1.00 96.75 73 LEU A C 1
ATOM 599 O O . LEU A 1 73 ? 5.669 3.683 -3.641 1.00 96.75 73 LEU A O 1
ATOM 603 N N . SER A 1 74 ? 5.465 5.597 -2.477 1.00 93.81 74 SER A N 1
ATOM 604 C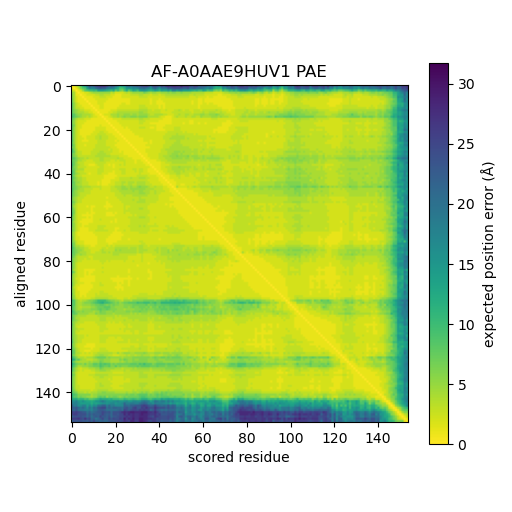 CA . SER A 1 74 ? 6.470 6.315 -3.265 1.00 93.81 74 SER A CA 1
ATOM 605 C C . SER A 1 74 ? 7.863 5.718 -3.050 1.00 93.81 74 SER A C 1
ATOM 607 O O . SER A 1 74 ? 8.126 5.103 -2.015 1.00 93.81 74 SER A O 1
ATOM 609 N N . ALA A 1 75 ? 8.763 5.907 -4.019 1.00 91.44 75 ALA A N 1
ATOM 610 C CA . ALA A 1 75 ? 10.170 5.574 -3.824 1.00 91.44 75 ALA A CA 1
ATOM 611 C C . ALA A 1 75 ? 10.708 6.353 -2.605 1.00 91.44 75 ALA A C 1
ATOM 613 O O . ALA A 1 75 ? 10.601 7.582 -2.590 1.00 91.44 75 ALA A O 1
ATOM 614 N N . PRO A 1 76 ? 11.228 5.670 -1.573 1.00 91.69 76 PRO A N 1
ATOM 615 C CA . PRO A 1 76 ? 11.730 6.344 -0.383 1.00 91.69 76 PRO A CA 1
ATOM 616 C C . PRO A 1 76 ? 13.051 7.061 -0.695 1.00 91.69 76 PRO A C 1
ATOM 618 O O . PRO A 1 76 ? 13.883 6.514 -1.422 1.00 91.69 76 PRO A O 1
ATOM 621 N N . ALA A 1 77 ? 13.270 8.261 -0.144 1.00 90.19 77 ALA A N 1
ATOM 622 C CA . ALA A 1 77 ? 14.529 8.986 -0.346 1.00 90.19 77 ALA A CA 1
ATOM 623 C C . ALA A 1 77 ? 15.655 8.434 0.544 1.00 90.19 77 ALA A C 1
ATOM 625 O O . ALA A 1 77 ? 16.833 8.503 0.189 1.00 90.19 77 ALA A O 1
ATOM 626 N N . CYS A 1 78 ? 15.297 7.853 1.689 1.00 93.19 78 CYS A N 1
ATOM 627 C CA . CYS A 1 78 ? 16.213 7.173 2.596 1.00 93.19 78 CYS A CA 1
ATOM 628 C C . CYS A 1 78 ? 15.538 5.978 3.292 1.00 93.19 78 CYS A C 1
ATOM 630 O O . CYS A 1 78 ? 14.347 5.712 3.120 1.00 93.19 78 CYS A O 1
ATOM 632 N N . ILE A 1 79 ? 16.306 5.232 4.090 1.00 92.81 79 ILE A N 1
ATOM 633 C CA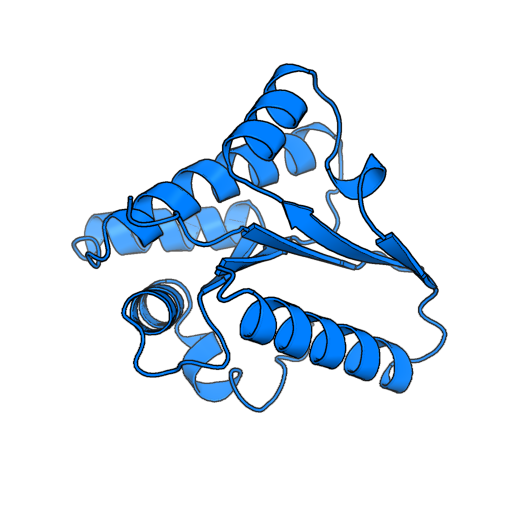 . ILE A 1 79 ? 15.778 4.083 4.839 1.00 92.81 79 ILE A CA 1
ATOM 634 C C . ILE A 1 79 ? 14.717 4.497 5.871 1.00 92.81 79 ILE A C 1
ATOM 636 O O . ILE A 1 79 ? 13.726 3.787 6.032 1.00 92.81 79 ILE A O 1
ATOM 640 N N . ASP A 1 80 ? 14.881 5.656 6.513 1.00 93.75 80 ASP A N 1
ATOM 641 C CA . ASP A 1 80 ? 13.947 6.148 7.531 1.00 93.75 80 ASP A CA 1
ATOM 642 C C . ASP A 1 80 ? 12.574 6.458 6.924 1.00 93.75 80 ASP A C 1
ATOM 644 O O . ASP A 1 80 ? 11.553 6.075 7.497 1.00 93.75 80 ASP A O 1
ATOM 648 N N . ASP A 1 81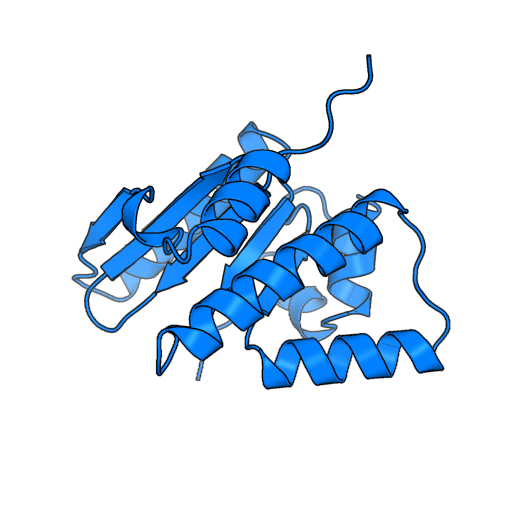 ? 12.536 7.037 5.718 1.00 94.56 81 ASP A N 1
ATOM 649 C CA . ASP A 1 81 ? 11.295 7.258 4.968 1.00 94.56 81 ASP A CA 1
ATOM 650 C C . ASP A 1 81 ? 10.584 5.935 4.670 1.00 94.56 81 ASP A C 1
ATOM 652 O O . ASP A 1 81 ? 9.373 5.808 4.858 1.00 94.56 81 ASP A O 1
ATOM 656 N N . ALA A 1 82 ? 11.334 4.917 4.240 1.00 94.19 82 ALA A N 1
ATOM 657 C CA . ALA A 1 82 ? 10.776 3.603 3.939 1.00 94.19 82 ALA A CA 1
ATOM 658 C C . ALA A 1 82 ? 10.173 2.943 5.191 1.00 94.19 82 ALA A C 1
ATOM 660 O O . ALA A 1 82 ? 9.082 2.366 5.138 1.00 94.19 82 ALA A O 1
ATOM 661 N N . LEU A 1 83 ? 10.852 3.059 6.336 1.00 94.50 83 LEU A N 1
ATOM 662 C CA . LEU A 1 83 ? 10.354 2.560 7.617 1.00 94.50 83 LEU A CA 1
ATOM 663 C C . LEU A 1 83 ? 9.123 3.349 8.088 1.00 94.50 83 LEU A C 1
ATOM 665 O O . LEU A 1 83 ? 8.156 2.740 8.557 1.00 94.50 83 LEU A O 1
ATOM 669 N N . ALA A 1 84 ? 9.106 4.673 7.908 1.00 95.06 84 ALA A N 1
ATOM 670 C CA . ALA A 1 84 ? 7.953 5.519 8.211 1.00 95.06 84 ALA A CA 1
ATOM 671 C C . ALA A 1 84 ? 6.732 5.145 7.354 1.00 95.06 84 ALA A C 1
ATOM 673 O O . ALA A 1 84 ? 5.626 5.003 7.882 1.00 95.06 84 ALA A O 1
ATOM 674 N N . GLN A 1 85 ? 6.931 4.893 6.056 1.00 96.50 85 GLN A N 1
ATOM 675 C CA . GLN A 1 85 ? 5.892 4.386 5.158 1.00 96.50 85 GLN A CA 1
ATOM 676 C C . GLN A 1 85 ? 5.345 3.032 5.624 1.00 96.50 85 GLN A C 1
ATOM 678 O O . GLN A 1 85 ? 4.128 2.863 5.705 1.00 96.50 85 GLN A O 1
ATOM 683 N N . MET A 1 86 ? 6.209 2.072 5.977 1.00 96.44 86 MET A N 1
ATOM 684 C CA . MET A 1 86 ? 5.787 0.751 6.473 1.00 96.44 86 MET A CA 1
ATOM 685 C C . MET A 1 86 ? 4.979 0.856 7.772 1.00 96.44 86 MET A C 1
ATOM 687 O O . MET A 1 86 ? 3.900 0.266 7.885 1.00 96.44 86 MET A O 1
ATOM 691 N N . ALA A 1 87 ? 5.457 1.646 8.737 1.00 95.75 87 ALA A N 1
ATOM 692 C CA . ALA A 1 87 ? 4.735 1.905 9.979 1.00 95.75 87 ALA A CA 1
ATOM 693 C C . ALA A 1 87 ? 3.368 2.547 9.702 1.00 95.75 87 ALA A C 1
ATOM 695 O O . ALA A 1 87 ? 2.354 2.168 10.298 1.00 95.75 87 ALA A O 1
ATOM 696 N N . PHE A 1 88 ? 3.314 3.485 8.755 1.00 97.50 88 PHE A N 1
ATOM 697 C CA . PHE A 1 88 ? 2.075 4.145 8.377 1.00 97.50 88 PHE A CA 1
ATOM 698 C C . PHE A 1 88 ? 1.086 3.208 7.676 1.00 97.50 88 PHE A C 1
ATOM 700 O O . PHE A 1 88 ? -0.098 3.239 8.015 1.00 97.50 88 PHE A O 1
ATOM 707 N N . VAL A 1 89 ? 1.548 2.311 6.796 1.00 97.88 89 VAL A N 1
ATOM 708 C CA . VAL A 1 89 ? 0.712 1.249 6.210 1.00 97.88 89 VAL A CA 1
ATOM 709 C C . VAL A 1 89 ? 0.081 0.393 7.305 1.00 97.88 89 VAL A C 1
ATOM 711 O O . VAL A 1 89 ? -1.122 0.147 7.252 1.00 97.88 89 VAL A O 1
ATOM 714 N N . CYS A 1 90 ? 0.840 -0.018 8.325 1.00 96.88 90 CYS A N 1
ATOM 715 C CA . CYS A 1 90 ? 0.297 -0.793 9.445 1.00 96.88 90 CYS A CA 1
ATOM 716 C C . CYS A 1 90 ? -0.843 -0.050 10.164 1.00 96.88 90 CYS A C 1
ATOM 718 O O . CYS A 1 90 ? -1.878 -0.655 10.455 1.00 96.88 90 CYS A O 1
ATOM 720 N N . ARG A 1 91 ? -0.693 1.262 10.404 1.00 96.62 91 ARG A N 1
ATOM 721 C CA . ARG A 1 91 ? -1.749 2.088 11.018 1.00 96.62 91 ARG A CA 1
ATOM 722 C C . ARG A 1 91 ? -2.958 2.269 10.095 1.00 96.62 91 ARG A C 1
ATOM 724 O O . ARG A 1 91 ? -4.095 2.174 10.554 1.00 96.62 91 ARG A O 1
ATOM 731 N N . LEU A 1 92 ? -2.734 2.518 8.802 1.00 96.75 92 LEU A N 1
ATOM 732 C CA . LEU A 1 92 ? -3.810 2.618 7.811 1.00 96.75 92 LEU A CA 1
ATOM 733 C C . LEU A 1 92 ? -4.579 1.302 7.704 1.00 96.75 92 LEU A C 1
ATOM 735 O O . LEU A 1 92 ? -5.803 1.307 7.647 1.00 96.75 92 LEU A O 1
ATOM 739 N N . TYR A 1 93 ? -3.884 0.171 7.715 1.00 97.19 93 TYR A N 1
ATOM 740 C CA . TYR A 1 93 ? -4.509 -1.140 7.671 1.00 97.19 93 TYR A CA 1
ATOM 741 C C . TYR A 1 93 ? -5.466 -1.350 8.854 1.00 97.19 93 TYR A C 1
ATOM 743 O O . TYR A 1 93 ? -6.608 -1.761 8.646 1.00 97.19 93 TYR A O 1
ATOM 751 N N . ASP A 1 94 ? -5.068 -0.965 10.071 1.00 95.94 94 ASP A N 1
ATOM 752 C CA . ASP A 1 94 ? -5.952 -1.000 11.246 1.00 95.94 94 ASP A CA 1
ATOM 753 C C . ASP A 1 94 ? -7.183 -0.106 11.086 1.00 95.94 94 ASP A C 1
ATOM 755 O O . ASP A 1 94 ? -8.306 -0.524 11.387 1.00 95.94 94 ASP A O 1
ATOM 759 N N . LEU A 1 95 ? -6.998 1.101 10.545 1.00 95.75 95 LEU A N 1
ATOM 760 C CA . LEU A 1 95 ? -8.109 1.992 10.220 1.00 95.75 95 LEU A CA 1
ATOM 761 C C . LEU A 1 95 ? -9.075 1.338 9.213 1.00 95.75 95 LEU A C 1
ATOM 763 O O . LEU A 1 95 ? -10.297 1.402 9.378 1.00 95.75 95 LEU A O 1
ATOM 767 N N . PHE A 1 96 ? -8.547 0.671 8.187 1.00 95.19 96 PHE A N 1
ATOM 768 C CA . PHE A 1 96 ? -9.352 -0.048 7.204 1.00 95.19 96 PHE A CA 1
ATOM 769 C C . PHE A 1 96 ? -10.129 -1.196 7.849 1.00 95.19 96 PHE A C 1
ATOM 771 O O . PHE A 1 96 ? -11.330 -1.328 7.597 1.00 95.19 96 PHE A O 1
ATOM 778 N N . LEU A 1 97 ? -9.495 -1.992 8.715 1.00 94.69 97 LEU A N 1
ATOM 779 C CA . LEU A 1 97 ? -10.157 -3.075 9.445 1.00 94.69 97 LEU A CA 1
ATOM 780 C C . LEU A 1 97 ? -11.267 -2.582 10.376 1.00 94.69 97 LEU A C 1
ATOM 782 O O . LEU A 1 97 ? -12.281 -3.269 10.513 1.00 94.69 97 LEU A O 1
ATOM 786 N N . ALA A 1 98 ? -11.132 -1.383 10.948 1.00 92.12 98 ALA A N 1
ATOM 787 C CA . ALA A 1 98 ? -12.198 -0.763 11.730 1.00 92.12 98 ALA A CA 1
ATOM 788 C C . ALA A 1 98 ? -13.444 -0.437 10.884 1.00 92.12 98 ALA A C 1
ATOM 790 O O . ALA A 1 98 ? -14.537 -0.306 11.438 1.00 92.12 98 ALA A O 1
ATOM 791 N N . ARG A 1 99 ? -13.300 -0.323 9.551 1.00 85.06 99 ARG A N 1
ATOM 792 C CA . ARG A 1 99 ? -14.373 -0.067 8.565 1.00 85.06 99 ARG A CA 1
ATOM 793 C C . ARG A 1 99 ? -15.225 1.171 8.873 1.00 85.06 99 ARG A C 1
ATOM 795 O O . ARG A 1 99 ? -16.367 1.269 8.421 1.00 85.06 99 ARG A O 1
ATOM 802 N N . LYS A 1 100 ? -14.677 2.122 9.629 1.00 83.94 100 LYS A N 1
ATOM 803 C CA . LYS A 1 100 ? -15.341 3.364 10.030 1.00 83.94 100 LYS A CA 1
ATOM 804 C C . LYS A 1 100 ? -14.572 4.547 9.473 1.00 83.94 100 LYS A C 1
ATOM 806 O O . LYS A 1 100 ? -13.358 4.633 9.630 1.00 83.94 100 LYS A O 1
ATOM 811 N N . VAL A 1 101 ? -15.297 5.463 8.841 1.00 84.94 101 VAL A N 1
ATOM 812 C CA . VAL A 1 101 ? -14.724 6.739 8.413 1.00 84.94 101 VAL A CA 1
ATOM 813 C C . VAL A 1 101 ? -14.452 7.577 9.666 1.00 84.94 101 VAL A C 1
ATOM 815 O O . VAL A 1 101 ? -15.376 7.757 10.465 1.00 84.94 101 VAL A O 1
ATOM 818 N N . PRO A 1 102 ? -13.216 8.067 9.872 1.00 88.62 102 PRO A N 1
ATOM 819 C CA . PRO A 1 102 ? -12.907 8.942 10.993 1.00 88.62 102 PRO A CA 1
ATOM 820 C C . PRO A 1 102 ? -13.739 10.231 10.954 1.00 88.62 102 PRO A C 1
ATOM 822 O O . PRO A 1 102 ? -14.132 10.681 9.874 1.00 88.62 102 PRO A O 1
ATOM 825 N N . PRO A 1 103 ? -13.964 10.885 12.106 1.00 91.69 103 PRO A N 1
ATOM 826 C CA . PRO A 1 103 ? -14.520 12.233 12.117 1.00 91.69 103 PRO A CA 1
ATOM 827 C C . PRO A 1 103 ? -13.611 13.198 11.341 1.00 91.69 103 PRO A C 1
ATOM 829 O O . PRO A 1 103 ? -12.402 12.991 11.244 1.00 91.69 103 PRO A O 1
ATOM 832 N N . MET A 1 104 ? -14.186 14.292 10.832 1.00 90.00 104 MET A N 1
ATOM 833 C CA . MET A 1 104 ? -13.516 15.216 9.902 1.00 90.00 104 MET A CA 1
ATOM 834 C C . MET A 1 104 ? -12.131 15.699 10.352 1.00 90.00 104 MET A C 1
ATOM 836 O O . MET A 1 104 ? -11.235 15.819 9.521 1.00 90.00 104 MET A O 1
ATOM 840 N N . ARG A 1 105 ? -11.934 15.965 11.651 1.00 93.31 105 ARG A N 1
ATOM 841 C CA . ARG A 1 105 ? -10.626 16.375 12.187 1.00 93.31 105 ARG A CA 1
ATOM 842 C C . ARG A 1 105 ? -9.569 15.285 11.986 1.00 93.31 105 ARG A C 1
ATOM 844 O O . ARG A 1 105 ? -8.547 15.549 11.367 1.00 93.31 105 ARG A O 1
ATOM 851 N N . ALA A 1 106 ? -9.857 14.067 12.438 1.00 92.69 106 ALA A N 1
ATOM 852 C CA . ALA A 1 106 ? -8.959 12.929 12.273 1.00 92.69 106 ALA A CA 1
ATOM 853 C C . ALA A 1 106 ? -8.749 12.593 10.789 1.00 92.69 106 ALA A C 1
ATOM 855 O O . ALA A 1 106 ? -7.644 12.262 10.380 1.00 92.69 106 ALA A O 1
ATOM 856 N N . LEU A 1 107 ? -9.785 12.729 9.952 1.00 93.56 107 LEU A N 1
ATOM 857 C CA . LEU A 1 107 ? -9.661 12.511 8.509 1.00 93.56 107 LEU A CA 1
ATOM 858 C C . LEU A 1 107 ? -8.613 13.440 7.869 1.00 93.56 107 LEU A C 1
ATOM 860 O O . LEU A 1 107 ? -7.829 12.983 7.041 1.00 93.56 107 LEU A O 1
ATOM 864 N N . ARG A 1 108 ? -8.565 14.716 8.277 1.00 94.25 108 ARG A N 1
ATOM 865 C CA . ARG A 1 108 ? -7.544 15.672 7.810 1.00 94.25 108 ARG A CA 1
ATOM 866 C C . ARG A 1 108 ? -6.138 15.297 8.274 1.00 94.25 108 ARG A C 1
ATOM 868 O O . ARG A 1 108 ? -5.194 15.456 7.511 1.00 94.25 108 ARG A O 1
ATOM 875 N N . GLU A 1 109 ? -6.000 14.784 9.494 1.00 96.06 109 GLU A N 1
ATOM 876 C CA . GLU A 1 109 ? -4.715 14.304 10.022 1.00 96.06 109 GLU A CA 1
ATOM 877 C C . GLU A 1 109 ? -4.201 13.107 9.203 1.00 96.06 109 GLU A C 1
ATOM 879 O O . GLU A 1 109 ? -3.038 13.084 8.806 1.00 96.06 109 GLU A O 1
ATOM 884 N N . TRP A 1 110 ? -5.079 12.161 8.853 1.00 96.56 110 TRP A N 1
ATOM 885 C CA . TRP A 1 110 ? -4.729 11.059 7.951 1.00 96.56 110 TRP A CA 1
ATOM 886 C C . TRP A 1 110 ? -4.349 11.538 6.550 1.00 96.56 110 TRP A C 1
ATOM 888 O O . TRP A 1 110 ? -3.384 11.041 5.979 1.00 96.56 110 TRP A O 1
ATOM 898 N N . GLN A 1 111 ? -5.086 12.504 6.000 1.00 95.44 111 GLN A N 1
ATOM 899 C CA . GLN A 1 111 ? -4.775 13.114 4.705 1.00 95.44 111 GLN A CA 1
ATOM 900 C C . GLN A 1 111 ? -3.401 13.787 4.702 1.00 95.44 111 GLN A C 1
ATOM 902 O O . GLN A 1 111 ? -2.640 13.600 3.759 1.00 95.44 111 GLN A O 1
ATOM 907 N N . ALA A 1 112 ? -3.066 14.529 5.760 1.00 95.56 112 ALA A N 1
ATOM 908 C CA . ALA A 1 112 ? -1.753 15.147 5.905 1.00 95.56 112 ALA A CA 1
ATOM 909 C C . ALA A 1 112 ? -0.638 14.092 5.941 1.00 95.56 112 ALA A C 1
ATOM 911 O O . ALA A 1 112 ? 0.328 1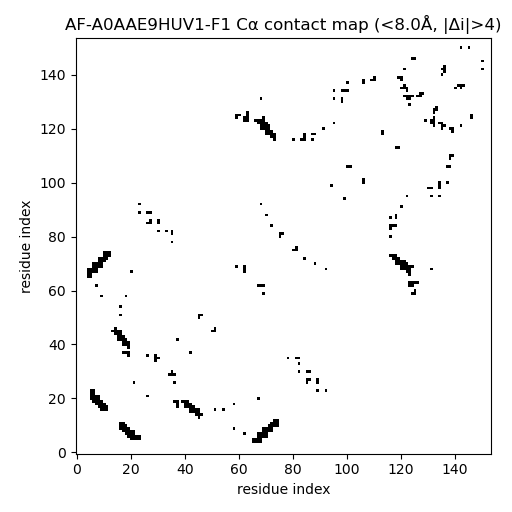4.209 5.196 1.00 95.56 112 ALA A O 1
ATOM 912 N N . GLN A 1 113 ? -0.814 13.018 6.718 1.00 96.44 113 GLN A N 1
ATOM 913 C CA . GLN A 1 113 ? 0.172 11.935 6.791 1.00 96.44 113 GLN A CA 1
ATOM 914 C C . GLN A 1 113 ? 0.303 11.152 5.479 1.00 96.44 113 GLN A C 1
ATOM 916 O O . GLN A 1 113 ? 1.397 10.712 5.142 1.00 96.44 113 GLN A O 1
ATOM 921 N N . ILE A 1 114 ? -0.780 10.985 4.713 1.00 96.25 114 ILE A N 1
ATOM 922 C CA . ILE A 1 114 ? -0.720 10.402 3.361 1.00 96.25 114 ILE A CA 1
ATOM 923 C C . ILE A 1 114 ? 0.195 11.233 2.461 1.00 96.25 114 ILE A C 1
ATOM 925 O O . ILE A 1 114 ? 1.026 10.667 1.755 1.00 96.25 114 ILE A O 1
ATOM 929 N N . TRP A 1 115 ? 0.073 12.561 2.509 1.00 93.19 115 TRP A N 1
ATOM 930 C CA . TRP A 1 115 ? 0.933 13.445 1.725 1.00 93.19 115 TRP A CA 1
ATOM 931 C C . TRP A 1 115 ? 2.377 13.459 2.213 1.00 93.19 115 TRP A C 1
ATOM 933 O O . TRP A 1 115 ? 3.283 13.428 1.392 1.00 93.19 115 TRP A O 1
ATOM 943 N N . GLU A 1 116 ? 2.585 13.462 3.527 1.00 94.50 116 GLU A N 1
ATOM 944 C CA . GLU A 1 116 ? 3.914 13.443 4.142 1.00 94.50 116 GLU A CA 1
ATOM 945 C C . GLU A 1 116 ? 4.673 12.144 3.840 1.00 94.50 116 GLU A C 1
ATOM 947 O O . GLU A 1 116 ? 5.850 12.173 3.502 1.00 94.50 116 GLU A O 1
ATOM 952 N N . THR A 1 117 ? 3.995 10.998 3.924 1.00 95.50 117 THR A N 1
ATOM 953 C CA . THR A 1 117 ? 4.623 9.681 3.727 1.00 95.50 117 THR A CA 1
ATOM 954 C C . THR A 1 117 ? 4.647 9.227 2.268 1.00 95.50 117 THR A C 1
ATOM 956 O O . THR A 1 117 ? 5.405 8.323 1.921 1.00 95.50 117 THR A O 1
ATOM 959 N N . GLY A 1 118 ? 3.789 9.785 1.410 1.00 94.25 118 GLY A N 1
ATOM 960 C CA . GLY A 1 118 ? 3.600 9.317 0.034 1.00 94.25 118 GLY A CA 1
ATOM 961 C C . GLY A 1 118 ? 2.874 7.968 -0.083 1.00 94.25 118 GLY A C 1
ATOM 962 O O . GLY A 1 118 ? 2.875 7.362 -1.156 1.00 94.25 118 GLY A O 1
ATOM 963 N N . VAL A 1 119 ? 2.245 7.476 0.994 1.00 97.12 119 VAL A N 1
ATOM 964 C CA . VAL A 1 119 ? 1.470 6.224 0.976 1.00 97.12 119 VAL A CA 1
ATOM 965 C C . VAL A 1 119 ? 0.047 6.487 0.496 1.00 97.12 119 VAL A C 1
ATOM 967 O O . VAL A 1 119 ? -0.760 7.088 1.203 1.00 97.12 119 VAL A O 1
ATOM 970 N N . LEU A 1 120 ? -0.308 5.961 -0.673 1.00 95.88 120 LEU A N 1
ATOM 971 C CA . LEU A 1 120 ? -1.645 6.075 -1.253 1.00 95.88 120 LEU A CA 1
ATOM 972 C C . LEU A 1 120 ? -2.453 4.778 -1.042 1.00 95.88 120 LEU A C 1
ATOM 974 O O . LEU A 1 120 ? -2.137 3.750 -1.652 1.00 95.88 120 LEU A O 1
ATOM 978 N N . PRO A 1 121 ? -3.517 4.791 -0.215 1.00 95.44 121 PRO A N 1
ATOM 979 C CA . PRO A 1 121 ? -4.358 3.620 0.011 1.00 95.44 121 PRO A CA 1
ATOM 980 C C . PRO A 1 121 ? -5.454 3.495 -1.056 1.00 95.44 121 PRO A C 1
ATOM 982 O O . PRO A 1 121 ? -6.386 4.292 -1.088 1.00 95.44 121 PRO A O 1
ATOM 985 N N . TYR A 1 122 ? -5.406 2.450 -1.883 1.00 93.62 122 TYR A N 1
ATOM 986 C CA . TYR A 1 122 ? -6.448 2.138 -2.876 1.00 93.62 122 TYR A CA 1
ATOM 987 C C . TYR A 1 122 ? -7.603 1.304 -2.298 1.00 93.62 122 TYR A C 1
ATOM 989 O O . TYR A 1 122 ? -8.672 1.206 -2.904 1.00 93.62 122 TYR A O 1
ATOM 997 N N . GLY A 1 123 ? -7.415 0.689 -1.126 1.00 92.75 123 GLY A N 1
ATOM 998 C CA . GLY A 1 123 ? -8.411 -0.204 -0.536 1.00 92.75 123 GLY A CA 1
ATOM 999 C C . GLY A 1 123 ? -8.607 -1.460 -1.378 1.00 92.75 123 GLY A C 1
ATOM 1000 O O . GLY A 1 123 ? -7.631 -2.131 -1.691 1.00 92.75 123 GLY A O 1
ATOM 1001 N N . GLN A 1 124 ? -9.850 -1.783 -1.750 1.00 91.50 124 GLN A N 1
ATOM 1002 C CA . GLN A 1 124 ? -10.148 -2.876 -2.685 1.00 91.50 124 GLN A CA 1
ATOM 1003 C C . GLN A 1 124 ? -10.551 -2.282 -4.046 1.00 91.50 124 GLN A C 1
ATOM 1005 O O . GLN A 1 124 ? -11.747 -2.137 -4.323 1.00 91.50 124 GLN A O 1
ATOM 1010 N N . PRO A 1 125 ? -9.595 -1.900 -4.910 1.00 80.94 125 PRO A N 1
ATOM 1011 C CA . PRO A 1 125 ? -9.867 -1.060 -6.082 1.00 80.94 125 PRO A CA 1
ATOM 1012 C C . PRO A 1 125 ? -10.896 -1.662 -7.054 1.00 80.94 125 PRO A C 1
ATOM 1014 O O . PRO A 1 125 ? -11.665 -0.928 -7.666 1.00 80.94 125 PRO A O 1
ATOM 1017 N N . CYS A 1 126 ? -10.989 -2.994 -7.140 1.00 84.00 126 CYS A N 1
ATOM 1018 C CA . CYS A 1 126 ? -11.962 -3.700 -7.986 1.00 84.00 126 CYS A CA 1
ATOM 1019 C C . CYS A 1 126 ? -13.315 -3.983 -7.296 1.00 84.00 126 CYS A C 1
ATOM 1021 O O . CYS A 1 126 ? -14.182 -4.633 -7.873 1.00 84.00 126 CYS A O 1
ATOM 1023 N N . ARG A 1 127 ? -13.521 -3.505 -6.061 1.00 85.50 127 ARG A N 1
ATOM 1024 C CA . ARG A 1 127 ? -14.784 -3.587 -5.306 1.00 85.50 127 ARG A CA 1
ATOM 1025 C C . ARG A 1 127 ? -15.180 -2.201 -4.806 1.00 85.50 127 ARG A C 1
ATOM 1027 O O . ARG A 1 127 ? -15.114 -1.913 -3.611 1.00 85.50 127 ARG A O 1
ATOM 1034 N N . SER A 1 128 ? -15.607 -1.336 -5.722 1.00 79.00 128 SER A N 1
ATOM 1035 C CA . SER A 1 128 ? -15.954 0.070 -5.445 1.00 79.00 128 SER A CA 1
ATOM 1036 C C . SER A 1 128 ? -16.992 0.257 -4.327 1.00 79.00 128 SER A C 1
ATOM 1038 O O . SER A 1 128 ? -16.939 1.242 -3.595 1.00 79.00 128 SER A O 1
ATOM 1040 N N . GLN A 1 129 ? -17.901 -0.706 -4.147 1.00 84.81 129 GLN A N 1
ATOM 1041 C CA . GLN A 1 129 ? -18.917 -0.684 -3.088 1.00 84.81 129 GLN A CA 1
ATOM 1042 C C . GLN A 1 129 ? -18.390 -1.121 -1.707 1.00 84.81 129 GLN A C 1
ATOM 1044 O O . GLN A 1 129 ? -19.066 -0.916 -0.693 1.00 84.81 129 GLN A O 1
ATOM 1049 N N . SER A 1 130 ? -17.189 -1.709 -1.633 1.00 90.12 130 SER A N 1
ATOM 1050 C CA . SER A 1 130 ? -16.611 -2.163 -0.366 1.00 90.12 130 SER A CA 1
ATOM 1051 C C . SER A 1 130 ? -16.423 -0.988 0.603 1.00 90.12 130 SER A C 1
ATOM 1053 O O . SER A 1 130 ? -16.157 0.151 0.208 1.00 90.12 130 SER A O 1
ATOM 1055 N N . SER A 1 131 ? -16.550 -1.246 1.908 1.00 92.00 131 SER A N 1
ATOM 1056 C CA . SER A 1 131 ? -16.257 -0.229 2.930 1.00 92.00 131 SER A CA 1
ATOM 1057 C C . SER A 1 131 ? -14.813 0.272 2.844 1.00 92.00 131 SER A C 1
ATOM 1059 O O . SER A 1 131 ? -14.558 1.435 3.136 1.00 92.00 131 SER A O 1
ATOM 1061 N N . TYR A 1 132 ? -13.890 -0.583 2.399 1.00 93.38 132 TYR A N 1
ATOM 1062 C CA . TYR A 1 132 ? -12.483 -0.251 2.212 1.00 93.38 132 TYR A CA 1
ATOM 1063 C C . TYR A 1 132 ? -12.284 0.775 1.094 1.00 93.38 132 TYR A C 1
ATOM 1065 O O . TYR A 1 132 ? -11.624 1.785 1.305 1.00 93.38 132 TYR A O 1
ATOM 1073 N N . SER A 1 133 ? -12.907 0.580 -0.068 1.00 90.50 133 SER A N 1
ATOM 1074 C CA . SER A 1 133 ? -12.786 1.515 -1.198 1.00 90.50 133 SER A CA 1
ATOM 1075 C C . SER A 1 133 ? -13.486 2.842 -0.919 1.00 90.50 133 SER A C 1
ATOM 1077 O O . SER A 1 133 ? -12.988 3.902 -1.297 1.00 90.50 133 SER A O 1
ATOM 1079 N N . ARG A 1 134 ? -14.604 2.816 -0.181 1.00 90.25 134 ARG A N 1
ATOM 1080 C CA . ARG A 1 134 ? -15.251 4.044 0.306 1.00 90.25 134 ARG A CA 1
ATOM 1081 C C . ARG A 1 134 ? -14.354 4.821 1.268 1.00 90.25 134 ARG A C 1
ATOM 1083 O O . 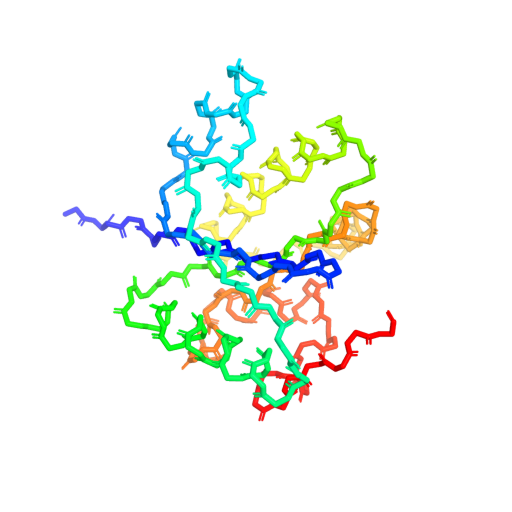ARG A 1 134 ? -14.276 6.041 1.154 1.00 90.25 134 ARG A O 1
ATOM 1090 N N . LEU A 1 135 ? -13.661 4.129 2.174 1.00 93.56 135 LEU A N 1
ATOM 1091 C CA . LEU A 1 135 ? -12.704 4.752 3.086 1.00 93.56 135 LEU A CA 1
ATOM 1092 C C . LEU A 1 135 ? -11.481 5.299 2.341 1.00 93.56 135 LEU A C 1
ATOM 1094 O O . LEU A 1 135 ? -11.111 6.446 2.569 1.00 93.56 135 LEU A O 1
ATOM 1098 N N . ALA A 1 136 ? -10.927 4.540 1.393 1.00 93.88 136 ALA A N 1
ATOM 1099 C CA . ALA A 1 136 ? -9.868 4.999 0.494 1.00 93.88 136 ALA A CA 1
ATOM 1100 C C . ALA A 1 136 ? -10.262 6.293 -0.235 1.00 93.88 136 ALA A C 1
ATOM 1102 O O . ALA A 1 136 ? -9.510 7.257 -0.227 1.00 93.88 136 ALA A O 1
ATOM 1103 N N . CYS A 1 137 ? -11.481 6.369 -0.773 1.00 91.88 137 CYS A N 1
ATOM 1104 C CA . CYS A 1 137 ? -11.996 7.573 -1.434 1.00 91.88 137 CYS A CA 1
ATOM 1105 C C . CYS A 1 137 ? -12.304 8.741 -0.485 1.00 91.88 137 CYS A C 1
ATOM 1107 O O . CYS A 1 137 ? -12.426 9.877 -0.943 1.00 91.88 137 CYS A O 1
ATOM 1109 N N . ALA A 1 138 ? -12.515 8.482 0.806 1.00 91.75 138 ALA A N 1
ATOM 1110 C CA . ALA A 1 138 ? -12.648 9.537 1.809 1.00 91.75 138 ALA A CA 1
ATOM 1111 C C . ALA A 1 138 ? -11.270 10.098 2.186 1.00 91.75 138 ALA A C 1
ATOM 1113 O O . ALA A 1 138 ? -11.113 11.309 2.328 1.00 91.75 138 ALA A O 1
ATOM 1114 N N . LEU A 1 139 ? -10.275 9.216 2.304 1.00 93.69 139 LEU A N 1
ATOM 1115 C CA . LEU A 1 139 ? -8.886 9.568 2.579 1.00 93.69 139 LEU A CA 1
ATOM 1116 C C . LEU A 1 139 ? -8.242 10.282 1.388 1.00 93.69 139 LEU A C 1
ATOM 1118 O O . LEU A 1 139 ? -7.633 11.323 1.572 1.00 93.69 139 LEU A O 1
ATOM 1122 N N . VAL A 1 140 ? -8.435 9.786 0.168 1.00 92.94 140 VAL A N 1
ATOM 1123 C CA . VAL A 1 140 ? -7.860 10.346 -1.061 1.00 92.94 140 VAL A CA 1
ATOM 1124 C C . VAL A 1 140 ? -8.974 10.522 -2.100 1.00 92.94 140 VAL A C 1
ATOM 1126 O O . VAL A 1 140 ? -9.232 9.624 -2.908 1.00 92.94 140 VAL A O 1
ATOM 1129 N N . PRO A 1 141 ? -9.682 11.667 -2.099 1.00 86.81 141 PRO A N 1
ATOM 1130 C CA . PRO A 1 141 ? -10.804 11.913 -3.006 1.00 86.81 141 PRO A CA 1
ATOM 1131 C C . PRO A 1 141 ? -10.464 11.782 -4.494 1.00 86.81 141 PRO A C 1
ATOM 1133 O O . PRO A 1 141 ? -11.338 11.414 -5.281 1.00 86.81 141 PRO A O 1
ATOM 1136 N N . GLN A 1 142 ? -9.205 12.022 -4.877 1.00 85.19 142 GLN A N 1
ATOM 1137 C CA . GLN A 1 142 ? -8.712 11.878 -6.250 1.00 85.19 142 GLN A CA 1
ATOM 1138 C C . GLN A 1 142 ? -8.874 10.442 -6.781 1.00 85.19 142 GLN A C 1
ATOM 1140 O O . GLN A 1 142 ? -9.029 10.242 -7.986 1.00 85.19 142 GLN A O 1
ATOM 1145 N N . LEU A 1 143 ? -8.936 9.437 -5.898 1.00 82.00 143 LEU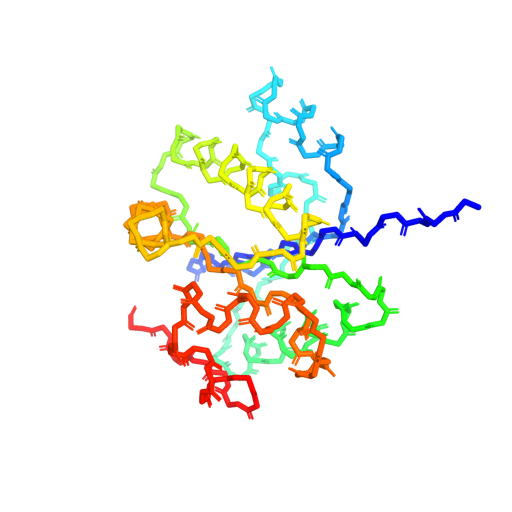 A N 1
ATOM 1146 C CA . LEU A 1 143 ? -9.146 8.043 -6.290 1.00 82.00 143 LEU A CA 1
ATOM 1147 C C . LEU A 1 143 ? -10.536 7.783 -6.885 1.00 82.00 143 LEU A C 1
ATOM 1149 O O . LEU A 1 143 ? -10.688 6.843 -7.663 1.00 82.00 143 LEU A O 1
ATOM 1153 N N . LYS A 1 144 ? -11.543 8.624 -6.601 1.00 69.06 144 LYS A N 1
ATOM 1154 C CA . LYS A 1 144 ? -12.915 8.442 -7.117 1.00 69.06 144 LYS A CA 1
ATOM 1155 C C . LYS A 1 144 ? -12.989 8.434 -8.647 1.00 69.06 144 LYS A C 1
ATOM 1157 O O . LYS A 1 144 ? -13.841 7.747 -9.197 1.00 69.06 144 LYS A O 1
ATOM 1162 N N . GLY A 1 145 ? -12.113 9.187 -9.318 1.00 61.16 145 GLY A N 1
ATOM 1163 C CA . GLY A 1 145 ? -11.995 9.199 -10.781 1.00 61.16 145 GLY A CA 1
ATOM 1164 C C . GLY A 1 145 ? -10.896 8.284 -11.325 1.00 61.16 145 GLY A C 1
ATOM 1165 O O . GLY A 1 145 ? -10.901 7.975 -12.515 1.00 61.16 145 GLY A O 1
ATOM 1166 N N . ALA A 1 146 ? -9.969 7.853 -10.461 1.00 58.00 146 ALA A N 1
ATOM 1167 C CA . ALA A 1 146 ? -8.786 7.093 -10.849 1.00 58.00 146 ALA A CA 1
ATOM 1168 C C . ALA A 1 146 ? -8.971 5.563 -10.749 1.00 58.00 146 ALA A C 1
ATOM 1170 O O . ALA A 1 146 ? -8.308 4.785 -11.438 1.00 58.00 146 ALA A O 1
ATOM 1171 N N . MET A 1 147 ? -9.918 5.101 -9.927 1.00 59.25 147 MET A N 1
ATOM 1172 C CA . MET A 1 147 ? -10.335 3.697 -9.873 1.00 59.25 147 MET A CA 1
ATOM 1173 C C . MET A 1 147 ? -11.142 3.345 -11.135 1.00 59.25 147 MET A C 1
ATOM 1175 O O . MET A 1 147 ? -12.363 3.459 -11.169 1.00 59.25 147 MET A O 1
ATOM 1179 N N . GLY A 1 148 ? -10.425 2.981 -12.200 1.00 48.28 148 GLY A N 1
ATOM 1180 C CA . GLY A 1 148 ? -10.951 2.740 -13.552 1.00 48.28 148 GLY A CA 1
ATOM 1181 C C . GLY A 1 148 ? -10.190 3.495 -14.651 1.00 48.28 148 GLY A C 1
ATOM 1182 O O . GLY A 1 148 ? -10.310 3.154 -15.824 1.00 48.28 148 GLY A O 1
ATOM 1183 N N . LYS A 1 149 ? -9.369 4.484 -14.275 1.00 43.81 149 LYS A N 1
ATOM 1184 C CA . LYS A 1 149 ? -8.408 5.193 -15.130 1.00 43.81 149 LYS A CA 1
ATOM 1185 C C . LYS A 1 149 ? -7.193 5.526 -14.266 1.00 43.81 149 LYS A C 1
ATOM 1187 O O . LYS A 1 149 ? -7.267 6.472 -13.495 1.00 43.81 149 LYS A O 1
ATOM 1192 N N . ALA A 1 150 ? -6.130 4.724 -14.331 1.00 39.62 150 ALA A N 1
ATOM 1193 C CA . ALA A 1 150 ? -4.953 4.878 -13.470 1.00 39.62 150 ALA A CA 1
ATOM 1194 C C . ALA A 1 150 ? -4.528 6.360 -13.345 1.00 39.62 150 ALA A C 1
ATOM 1196 O O . ALA A 1 150 ? -4.477 7.060 -14.364 1.00 39.62 150 ALA A O 1
ATOM 1197 N N . PRO A 1 151 ? -4.278 6.870 -12.124 1.00 38.88 151 PRO A N 1
ATOM 1198 C CA . PRO A 1 151 ? -3.801 8.233 -11.974 1.00 38.88 151 PRO A CA 1
ATOM 1199 C C . PRO A 1 151 ? -2.398 8.303 -12.576 1.00 38.88 151 PRO A C 1
ATOM 1201 O O . PRO A 1 151 ? -1.551 7.473 -12.257 1.00 38.88 151 PRO A O 1
ATOM 1204 N N . ARG A 1 152 ? -2.160 9.286 -13.448 1.00 35.06 152 ARG A N 1
ATOM 1205 C CA . ARG A 1 152 ? -0.802 9.638 -13.869 1.00 35.06 152 ARG A CA 1
ATOM 1206 C C . ARG A 1 152 ? -0.122 10.277 -12.655 1.00 35.06 152 ARG A C 1
ATOM 1208 O O . ARG A 1 152 ? -0.640 11.297 -12.191 1.00 35.06 152 ARG A O 1
ATOM 1215 N N . PRO A 1 153 ? 0.954 9.703 -12.100 1.00 40.03 153 PRO A N 1
ATOM 1216 C CA . PRO A 1 153 ? 1.788 10.466 -11.193 1.00 40.03 153 PRO A CA 1
ATOM 1217 C C . PRO A 1 153 ? 2.455 11.581 -12.008 1.00 40.03 153 PRO A C 1
ATOM 1219 O O . PRO A 1 153 ? 2.901 11.343 -13.132 1.00 40.03 153 PRO A O 1
ATOM 1222 N N . HIS A 1 154 ? 2.428 12.797 -11.468 1.00 35.97 154 HIS A N 1
ATOM 1223 C CA . HIS A 1 154 ? 3.332 13.866 -11.883 1.00 35.97 154 HIS A CA 1
ATOM 1224 C C . HIS A 1 154 ? 4.719 13.607 -11.306 1.00 35.97 154 HIS A C 1
ATOM 1226 O O . HIS A 1 154 ? 4.771 13.062 -10.178 1.00 35.97 154 HIS A O 1
#

Nearest PDB structures (foldseek):
  5whg-assembly1_A  TM=4.452E-01  e=2.394E+00  Saccharomyces cerevisiae S288C
  6r87-assembly1_R  TM=3.726E-01  e=4.072E+00  Saccharomyces cerevisiae

Radius of gyration: 14.64 Å; Cα contacts (8 Å, |Δi|>4): 220; chains: 1; bounding box: 35×34×35 Å

pLDDT: mean 89.51, std 13.41, range [35.06, 97.88]

Mean predicted aligned error: 4.74 Å

Sequence (154 aa):
MNKLPPIALMSRDDTHFYVLLTDKDSLKQWFESGRLWQYSSVAKLIKSEAQEQGLFNQTLAMAHHYDALLFHLSAPACIDDALAQMAFVCRLYDLFLARKVPPMRALREWQAQIWETGVLPYGQPCRSQSSYSRLACALVPQLKGAMGKAPRPH

Secondary structure (DSSP, 8-state):
--PPPPEEEEEE-SSEEEEEEE-HHHHHHHHHTT--GGGGSEEEE--SHHHHHHHHHHHHHHHHHTTPEEEEEPPPSSHHHHHHHHHHHHHHHHHHHHT-PPPHHHHHHHHHHHHHH-EEEEESTT-TTSHHHHHHHHH-TTHHHHTTS-PPP-

Solvent-accessible surface area (backbone atoms only — not comparable to full-atom values): 8508 Å² total; per-residue (Å²): 130,89,77,76,65,33,38,24,43,34,35,50,57,99,50,36,40,36,39,38,79,46,49,70,66,62,54,48,52,27,52,78,68,73,44,62,68,70,83,76,30,53,75,41,79,52,87,43,70,70,52,45,53,49,53,51,51,51,50,53,51,49,24,50,76,61,57,12,39,30,35,38,38,54,64,54,93,46,72,67,49,44,46,52,34,52,57,46,50,56,54,50,50,53,47,47,73,66,61,57,79,63,60,73,70,58,38,51,56,52,35,50,48,29,66,74,52,41,43,47,57,46,19,32,64,85,38,68,86,38,60,40,21,48,43,22,32,68,56,4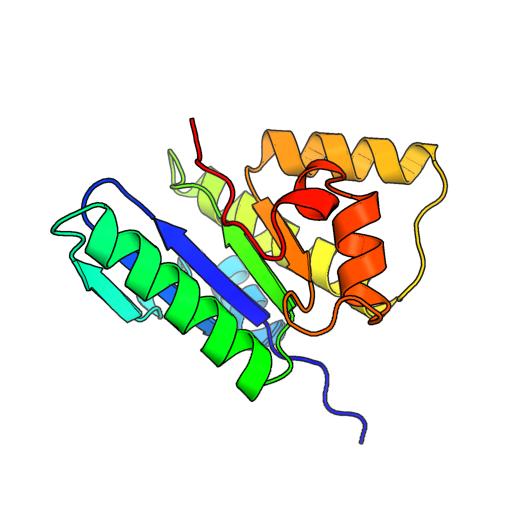0,59,72,45,68,70,22,65,92,43,78,72,79,82,130